Protein AF-A0AAV2HG35-F1 (afdb_monomer)

Nearest PDB structures (foldseek):
  7qpd-assembly1_T  TM=6.246E-01  e=2.007E-04  Homo sapiens
  3f8u-assembly3_B  TM=6.063E-01  e=9.357E-04  Homo sapiens
  3f8u-assembly3_D-2  TM=6.100E-01  e=1.041E-03  Homo sapiens
  7qng-assembly1_A  TM=6.235E-01  e=3.345E-03  Homo sapiens
  6eny-assembly1_C  TM=5.779E-01  e=2.565E-03  Homo sapiens

Sequence (152 aa):
MMGFCYFYLTAILGSLLLGNEGASVVFTAQPTFVMDGFNQPLSLRCSLDNNRKDKDREIQSIFITRGLTRALQNEAVAYIKPGENATAKADLGFINVTGLLNHKDTAGQGYLNVEWKEPSAKQAAVYECKLETALGTKNANLNIKHVVPDNK

Organism: Lymnaea stagnalis (NCBI:txid6523)

Solvent-accessible surface area (backbone atoms only — not comparable to full-atom values): 9149 Å² total; per-residue (Å²): 135,87,84,83,86,85,80,84,80,80,80,77,82,74,78,82,74,80,78,73,92,60,87,48,54,43,60,50,60,42,57,59,53,37,33,83,94,46,74,59,48,35,35,39,39,35,31,65,50,80,92,58,94,63,89,78,64,57,54,57,32,39,38,36,30,37,45,43,96,89,68,86,47,67,43,58,36,34,38,35,43,83,99,50,72,37,37,71,67,42,67,82,92,52,58,49,51,47,52,46,64,48,52,97,88,50,96,57,71,34,33,42,34,43,32,24,59,70,49,44,63,86,66,38,30,43,32,38,36,43,39,32,33,92,92,46,78,39,68,32,73,47,66,30,39,65,49,79,83,84,89,122

Mean predicted aligned error: 10.54 Å

Radius of gyration: 20.47 Å; Cα contacts (8 Å, |Δi|>4): 321; chains: 1; bounding box: 68×51×43 Å

pLDDT: mean 79.94, std 19.66, range [33.78, 98.19]

Foldseek 3Di:
DDDDDDDDDPPDPPDPPPDDPDWAKDWDWPPLADEPPDQAKIKIKIFIDPPDPDPQQFWQKKWKWFQDPPDRDTQTAWMDGVPDATDGDPPPPQKDKHWDGDDPPDPDTTMIMIIGRGDDPVPQTKMKMWIATPVGIHIDIGGYYYDYDDPD

Structure (mmCIF, N/CA/C/O backbone):
data_AF-A0AAV2HG35-F1
#
_entry.id   AF-A0AAV2HG35-F1
#
loop_
_atom_site.group_PDB
_atom_site.id
_atom_site.type_symbol
_atom_site.label_atom_id
_atom_site.label_alt_id
_atom_site.label_comp_id
_atom_site.label_asym_id
_atom_site.label_entity_id
_atom_site.label_seq_id
_atom_site.pdbx_PDB_ins_code
_atom_site.Cartn_x
_atom_site.Cartn_y
_atom_site.Cartn_z
_atom_site.occupancy
_atom_site.B_iso_or_equiv
_atom_site.auth_seq_id
_atom_site.auth_comp_id
_atom_site.auth_asym_id
_atom_site.auth_atom_id
_atom_site.pdbx_PDB_model_num
ATOM 1 N N . MET A 1 1 ? 53.029 41.214 12.346 1.00 41.44 1 MET A N 1
ATOM 2 C CA . MET A 1 1 ? 52.368 40.385 11.311 1.00 41.44 1 MET A CA 1
ATOM 3 C C . MET A 1 1 ? 51.375 39.485 12.038 1.00 41.44 1 MET A C 1
ATOM 5 O O . MET A 1 1 ? 51.781 38.488 12.607 1.00 41.44 1 MET A O 1
ATOM 9 N N . MET A 1 2 ? 50.227 40.028 12.450 1.00 38.78 2 MET A N 1
ATOM 10 C CA . MET A 1 2 ? 48.929 39.944 11.752 1.00 38.78 2 MET A CA 1
ATOM 11 C C . MET A 1 2 ? 48.551 38.506 11.379 1.00 38.78 2 MET A C 1
ATOM 13 O O . MET A 1 2 ? 48.968 37.989 10.349 1.00 38.78 2 MET A O 1
ATOM 17 N N . GLY A 1 3 ? 47.792 37.887 12.286 1.00 44.53 3 GLY A N 1
ATOM 18 C CA . GLY A 1 3 ? 47.159 36.588 12.118 1.00 44.53 3 GLY A CA 1
ATOM 19 C C . GLY A 1 3 ? 45.779 36.694 11.475 1.00 44.53 3 GLY A C 1
ATOM 20 O O . GLY A 1 3 ? 45.142 37.745 11.497 1.00 44.53 3 GLY A O 1
ATOM 21 N N . PHE A 1 4 ? 45.322 35.567 10.941 1.00 52.75 4 PHE A N 1
ATOM 22 C CA . PHE A 1 4 ? 43.968 35.370 10.442 1.00 52.75 4 PHE A CA 1
ATOM 23 C C . PHE A 1 4 ? 43.459 34.025 10.969 1.00 52.75 4 PHE A C 1
ATOM 25 O O . PHE A 1 4 ? 43.818 32.970 10.453 1.00 52.75 4 PHE A O 1
ATOM 32 N N . CYS A 1 5 ? 42.639 34.063 12.023 1.00 52.91 5 CYS A N 1
ATOM 33 C CA . CYS A 1 5 ? 41.802 32.933 12.421 1.00 52.91 5 CYS A CA 1
ATOM 34 C C . CYS A 1 5 ? 40.528 32.964 11.574 1.00 52.91 5 CYS A C 1
ATOM 36 O O . CYS A 1 5 ? 39.685 33.842 11.752 1.00 52.91 5 CYS A O 1
ATOM 38 N N . TYR A 1 6 ? 40.384 32.004 10.663 1.00 48.50 6 TYR A N 1
ATOM 39 C CA . TYR A 1 6 ? 39.123 31.740 9.977 1.00 48.50 6 TYR A CA 1
ATOM 40 C C . TYR A 1 6 ? 38.220 30.910 10.896 1.00 48.50 6 TYR A C 1
ATOM 42 O O . TYR A 1 6 ? 38.456 29.722 11.101 1.00 48.50 6 TYR A O 1
ATOM 50 N N . PHE A 1 7 ? 37.176 31.532 11.442 1.00 52.44 7 PHE A N 1
ATOM 51 C CA . PHE A 1 7 ? 36.064 30.815 12.059 1.00 52.44 7 PHE A CA 1
ATOM 52 C C . PHE A 1 7 ? 35.037 30.476 10.974 1.00 52.44 7 PHE A C 1
ATOM 54 O O . PHE A 1 7 ? 34.386 31.363 10.425 1.00 52.44 7 PHE A O 1
ATOM 61 N N . TYR A 1 8 ? 34.896 29.188 10.657 1.00 47.00 8 TYR A N 1
ATOM 62 C CA . TYR A 1 8 ? 33.786 28.685 9.850 1.00 47.00 8 TYR A CA 1
ATOM 63 C C . TYR A 1 8 ? 32.517 28.679 10.706 1.00 47.00 8 TYR A C 1
ATOM 65 O O . TYR A 1 8 ? 32.357 27.853 11.601 1.00 47.00 8 TYR A O 1
ATOM 73 N N . LEU A 1 9 ? 31.615 29.621 10.433 1.00 44.19 9 LEU A N 1
ATOM 74 C CA . LEU A 1 9 ? 30.278 29.659 11.011 1.00 44.19 9 LEU A CA 1
ATOM 75 C C . LEU A 1 9 ? 29.355 28.781 10.151 1.00 44.19 9 LEU A C 1
ATOM 77 O O . LEU A 1 9 ? 28.762 29.246 9.180 1.00 44.19 9 LEU A O 1
ATOM 81 N N . THR A 1 10 ? 29.253 27.488 10.459 1.00 52.03 10 THR A N 1
ATOM 82 C CA . THR A 1 10 ? 28.234 26.627 9.843 1.00 52.03 10 THR A CA 1
ATOM 83 C C . THR A 1 10 ? 26.884 26.927 10.487 1.00 52.03 10 THR A C 1
ATOM 85 O O . THR A 1 10 ? 26.632 26.537 11.627 1.00 52.03 10 THR A O 1
ATOM 88 N N . ALA A 1 11 ? 26.016 27.635 9.765 1.00 47.34 11 ALA A N 1
ATOM 89 C CA . ALA A 1 11 ? 24.619 27.801 10.139 1.00 47.34 11 ALA A CA 1
ATOM 90 C C . ALA A 1 11 ? 23.914 26.438 10.061 1.00 47.34 11 ALA A C 1
ATOM 92 O O . ALA A 1 11 ? 23.668 25.908 8.978 1.00 47.34 11 ALA A O 1
ATOM 93 N N . ILE A 1 12 ? 23.608 25.856 11.219 1.00 53.06 12 ILE A N 1
ATOM 94 C CA . ILE A 1 12 ? 22.733 24.691 11.314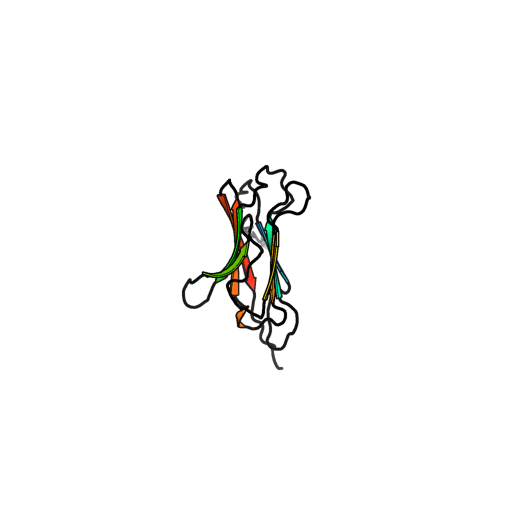 1.00 53.06 12 ILE A CA 1
ATOM 95 C C . ILE A 1 12 ? 21.315 25.212 11.065 1.00 53.06 12 ILE A C 1
ATOM 97 O O . ILE A 1 12 ? 20.715 25.835 11.940 1.00 53.06 12 ILE A O 1
ATOM 101 N N . LEU A 1 13 ? 20.787 24.992 9.857 1.00 45.66 13 LEU A N 1
ATOM 102 C CA . LEU A 1 13 ? 19.353 25.095 9.598 1.00 45.66 13 LEU A CA 1
ATOM 103 C C . LEU A 1 13 ? 18.658 24.004 10.419 1.00 45.66 13 LEU A C 1
ATOM 105 O O . LEU A 1 13 ? 18.522 22.860 9.994 1.00 45.66 13 LEU A O 1
ATOM 109 N N . GLY A 1 14 ? 18.273 24.364 11.642 1.00 36.44 14 GLY A N 1
ATOM 110 C CA . GLY A 1 14 ? 17.388 23.567 12.470 1.00 36.44 14 GLY A CA 1
ATOM 111 C C . GLY A 1 14 ? 16.005 23.560 11.837 1.00 36.44 14 GLY A C 1
ATOM 112 O O . GLY A 1 14 ? 15.260 24.532 11.949 1.00 36.44 14 GLY A O 1
ATOM 113 N N . SER A 1 15 ? 15.664 22.469 11.158 1.00 45.09 15 SER A N 1
ATOM 114 C CA . SER A 1 15 ? 14.287 22.179 10.777 1.00 45.09 15 SER A CA 1
ATOM 115 C C . SER A 1 15 ? 13.440 22.114 12.049 1.00 45.09 15 SER A C 1
ATOM 117 O O . SER A 1 15 ? 13.566 21.174 12.834 1.00 45.09 15 SER A O 1
ATOM 119 N N . LEU A 1 16 ? 12.587 23.121 12.267 1.00 35.28 16 LEU A N 1
ATOM 120 C CA . LEU A 1 16 ? 11.519 23.061 13.261 1.00 35.28 16 LEU A CA 1
ATOM 121 C C . LEU A 1 16 ? 10.563 21.930 12.868 1.00 35.28 16 LEU A C 1
ATOM 123 O O . LEU A 1 16 ? 9.672 22.104 12.038 1.00 35.28 16 LEU A O 1
ATOM 127 N N . LEU A 1 17 ? 10.746 20.761 13.474 1.00 38.38 17 LEU A N 1
ATOM 128 C CA . LEU A 1 17 ? 9.706 19.747 13.524 1.00 38.38 17 LEU A CA 1
ATOM 129 C C . LEU A 1 17 ? 8.668 20.231 14.538 1.00 38.38 17 LEU A C 1
ATOM 131 O O . LEU A 1 17 ? 8.829 20.054 15.744 1.00 38.38 17 LEU A O 1
ATOM 135 N N . LEU A 1 18 ? 7.609 20.874 14.045 1.00 42.31 18 LEU A N 1
ATOM 136 C CA . LEU A 1 18 ? 6.362 21.001 14.792 1.00 42.31 18 LEU A CA 1
ATOM 137 C C . LEU A 1 18 ? 5.854 19.579 15.050 1.00 42.31 18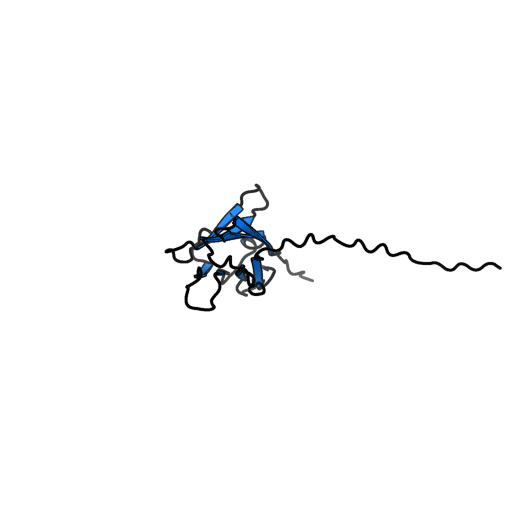 LEU A C 1
ATOM 139 O O . LEU A 1 18 ? 5.296 18.926 14.167 1.00 42.31 18 LEU A O 1
ATOM 143 N N . GLY A 1 19 ? 6.137 19.071 16.248 1.00 33.78 19 GLY A N 1
ATOM 144 C CA . GLY A 1 19 ? 5.673 17.776 16.711 1.00 33.78 19 GLY A CA 1
ATOM 145 C C . GLY A 1 19 ? 4.157 17.794 16.830 1.00 33.78 19 GLY A C 1
ATOM 146 O O . GLY A 1 19 ? 3.615 18.264 17.823 1.00 33.78 19 GLY A O 1
ATOM 147 N N . ASN A 1 20 ? 3.470 17.274 15.816 1.00 43.06 20 ASN A N 1
ATOM 148 C CA . ASN A 1 20 ? 2.066 16.916 15.945 1.00 43.06 20 ASN A CA 1
ATOM 149 C C . ASN A 1 20 ? 1.983 15.692 16.874 1.00 43.06 20 ASN A C 1
ATOM 151 O O . ASN A 1 20 ? 2.357 14.568 16.515 1.00 43.06 20 ASN A O 1
ATOM 155 N N . GLU A 1 21 ? 1.530 15.915 18.103 1.00 45.94 21 GLU A N 1
ATOM 156 C CA . GLU A 1 21 ? 1.143 14.858 19.034 1.00 45.94 21 GLU A CA 1
ATOM 157 C C . GLU A 1 21 ? -0.183 14.235 18.569 1.00 45.94 21 GLU A C 1
ATOM 159 O O . GLU A 1 21 ? -1.270 14.647 18.949 1.00 45.94 21 GLU A O 1
ATOM 164 N N . GLY A 1 22 ? -0.095 13.272 17.656 1.00 51.09 22 GLY A N 1
ATOM 165 C CA . GLY A 1 22 ? -1.172 12.356 17.294 1.00 51.09 22 GLY A CA 1
ATOM 166 C C . GLY A 1 22 ? -0.599 11.109 16.628 1.00 51.09 22 GLY A C 1
ATOM 167 O O . GLY A 1 22 ? 0.567 11.114 16.224 1.00 51.09 22 GLY A O 1
ATOM 168 N N . ALA A 1 23 ? -1.386 10.042 16.525 1.00 58.16 23 ALA A N 1
ATOM 169 C CA . ALA A 1 23 ? -0.951 8.780 15.934 1.00 58.16 23 ALA A CA 1
ATOM 170 C C . ALA A 1 23 ? -0.201 8.987 14.596 1.00 58.16 23 ALA A C 1
ATOM 172 O O . ALA A 1 23 ? -0.672 9.717 13.716 1.00 58.16 23 ALA A O 1
ATOM 173 N N . SER A 1 24 ? 0.990 8.392 14.475 1.00 77.69 24 SER A N 1
ATOM 174 C CA . SER A 1 24 ? 1.847 8.498 13.286 1.00 77.69 24 SER A CA 1
ATOM 175 C C . SER A 1 24 ? 1.587 7.319 12.351 1.00 77.69 24 SER A C 1
ATOM 177 O O . SER A 1 24 ? 1.315 6.215 12.814 1.00 77.69 24 SER A O 1
ATOM 179 N N . VAL A 1 25 ? 1.649 7.537 11.039 1.00 87.56 25 VAL A N 1
ATOM 180 C CA . VAL A 1 25 ? 1.565 6.461 10.041 1.00 87.56 25 VAL A CA 1
ATOM 181 C C . VAL A 1 25 ? 2.977 6.039 9.675 1.00 87.56 25 VAL A C 1
ATOM 183 O O . VAL A 1 25 ? 3.816 6.872 9.339 1.00 87.56 25 VAL A O 1
ATOM 186 N N . VAL A 1 26 ? 3.229 4.737 9.715 1.00 91.31 26 VAL A N 1
ATOM 187 C CA . VAL A 1 26 ? 4.465 4.121 9.241 1.00 91.31 26 VAL A CA 1
ATOM 188 C C . VAL A 1 26 ? 4.199 3.557 7.856 1.00 91.31 26 VAL A C 1
ATOM 190 O O . VAL A 1 26 ? 3.336 2.696 7.690 1.00 91.31 26 VAL A O 1
ATOM 193 N N . PHE A 1 27 ? 4.946 4.034 6.862 1.00 94.75 27 PHE A N 1
ATOM 194 C CA . PHE A 1 27 ? 4.859 3.534 5.496 1.00 94.75 27 PHE A CA 1
ATOM 195 C C . PHE A 1 27 ? 6.246 3.146 4.995 1.00 94.75 27 PHE A C 1
ATOM 197 O O . PHE A 1 27 ? 7.131 3.992 4.868 1.00 94.75 27 PHE A O 1
ATOM 204 N N . THR A 1 28 ? 6.451 1.851 4.768 1.00 96.44 28 THR A N 1
ATOM 205 C CA . THR A 1 28 ? 7.749 1.275 4.405 1.00 96.44 28 THR A CA 1
ATOM 206 C C . THR A 1 28 ? 7.680 0.532 3.080 1.00 96.44 28 THR A C 1
ATOM 208 O O . THR A 1 28 ? 6.616 0.091 2.645 1.00 96.44 28 THR A O 1
ATOM 211 N N . ALA A 1 29 ? 8.842 0.397 2.444 1.00 97.06 29 ALA A N 1
ATOM 212 C CA . ALA A 1 29 ? 9.028 -0.344 1.207 1.00 97.06 29 ALA A CA 1
ATOM 213 C C . ALA A 1 29 ? 10.266 -1.233 1.295 1.00 97.06 29 ALA A C 1
ATOM 215 O O . ALA A 1 29 ? 11.292 -0.810 1.836 1.00 97.06 29 ALA A O 1
ATOM 216 N N . GLN A 1 30 ? 10.189 -2.426 0.712 1.00 96.50 30 GLN A N 1
ATOM 217 C CA . GLN A 1 30 ? 11.342 -3.290 0.511 1.00 96.50 30 GLN A CA 1
ATOM 218 C C . GLN A 1 30 ? 11.214 -4.086 -0.799 1.00 96.50 30 GLN A C 1
ATOM 220 O O . GLN A 1 30 ? 10.254 -4.841 -0.936 1.00 96.50 30 GLN A O 1
ATOM 225 N N . PRO A 1 31 ? 12.174 -3.954 -1.737 1.00 95.44 31 PRO A N 1
ATOM 226 C CA . PRO A 1 31 ? 13.225 -2.928 -1.788 1.00 95.44 31 PRO A CA 1
ATOM 227 C C . PRO A 1 31 ? 12.664 -1.501 -1.963 1.00 95.44 31 PRO A C 1
ATOM 229 O O . PRO A 1 31 ? 11.480 -1.296 -2.208 1.00 95.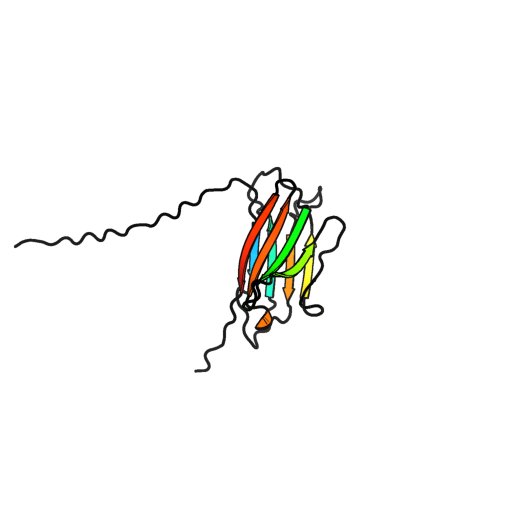44 31 PRO A O 1
ATOM 232 N N . THR A 1 32 ? 13.526 -0.487 -1.839 1.00 92.62 32 THR A N 1
ATOM 233 C CA . THR A 1 32 ? 13.177 0.934 -2.071 1.00 92.62 32 THR A CA 1
ATOM 234 C C . THR A 1 32 ? 13.348 1.371 -3.533 1.00 92.62 32 THR A C 1
ATOM 236 O O . THR A 1 32 ? 13.214 2.550 -3.868 1.00 92.62 32 THR A O 1
ATOM 239 N N . PHE A 1 33 ? 13.659 0.426 -4.419 1.00 93.31 33 PHE A N 1
ATOM 240 C CA . PHE A 1 33 ? 13.836 0.640 -5.848 1.00 93.31 33 PHE A CA 1
ATOM 241 C C . PHE A 1 33 ? 13.414 -0.601 -6.635 1.00 93.31 33 PHE A C 1
ATOM 243 O O . PHE A 1 33 ? 13.381 -1.704 -6.098 1.00 93.31 33 PHE A O 1
ATOM 250 N N . VAL A 1 34 ? 13.132 -0.408 -7.916 1.00 93.31 34 VAL A N 1
ATOM 251 C CA . VAL A 1 34 ? 12.911 -1.466 -8.905 1.00 93.31 34 VAL A CA 1
ATOM 252 C C . VAL A 1 34 ? 13.944 -1.324 -10.016 1.00 93.31 34 VAL A C 1
ATOM 254 O O . VAL A 1 34 ? 14.434 -0.224 -10.283 1.00 93.31 34 VAL A O 1
ATOM 257 N N . MET A 1 35 ? 14.292 -2.434 -10.648 1.00 91.62 35 MET A N 1
ATOM 258 C CA . MET A 1 35 ? 15.292 -2.495 -11.709 1.00 91.62 35 MET A CA 1
ATOM 259 C C . MET A 1 35 ? 14.865 -3.560 -12.710 1.00 91.62 35 MET A C 1
ATOM 261 O O . MET A 1 35 ? 14.451 -4.649 -12.309 1.00 91.62 35 MET A O 1
ATOM 265 N N . ASP A 1 36 ? 14.960 -3.256 -14.001 1.00 85.62 36 ASP A N 1
ATOM 266 C CA . ASP A 1 36 ? 14.625 -4.224 -15.043 1.00 85.62 36 ASP A CA 1
ATOM 267 C C . ASP A 1 36 ? 15.523 -5.471 -14.931 1.00 85.62 36 ASP A C 1
ATOM 269 O O . ASP A 1 36 ? 16.740 -5.376 -14.763 1.00 85.62 36 ASP A O 1
ATOM 273 N N . GLY A 1 37 ? 14.910 -6.657 -14.985 1.00 82.00 37 GLY A N 1
ATOM 274 C CA . GLY A 1 37 ? 15.603 -7.940 -14.812 1.00 82.00 37 GLY A CA 1
ATOM 275 C C . GLY A 1 37 ? 15.916 -8.325 -13.358 1.00 82.00 37 GLY A C 1
ATOM 276 O O . GLY A 1 37 ? 16.542 -9.360 -13.128 1.00 82.00 37 GLY A O 1
ATOM 277 N N . PHE A 1 38 ? 15.486 -7.533 -12.370 1.00 80.12 38 PHE A N 1
ATOM 278 C CA . PHE A 1 38 ? 15.642 -7.852 -10.952 1.00 80.12 38 PHE A CA 1
ATOM 279 C C . PHE A 1 38 ? 14.372 -8.486 -10.371 1.00 80.12 38 PHE A C 1
ATOM 281 O O . PHE A 1 38 ? 13.374 -7.812 -10.141 1.00 80.12 38 PHE A O 1
ATOM 288 N N . ASN A 1 39 ? 14.431 -9.786 -10.073 1.00 84.06 39 ASN A N 1
ATOM 289 C CA . ASN A 1 39 ? 13.265 -10.583 -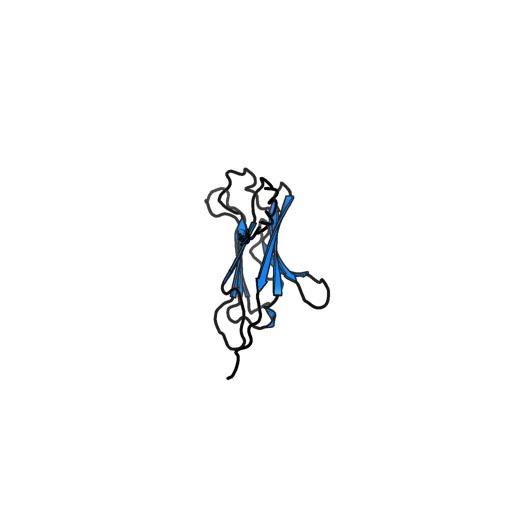9.662 1.00 84.06 39 ASN A CA 1
ATOM 290 C C . ASN A 1 39 ? 12.999 -10.572 -8.144 1.00 84.06 39 ASN A C 1
ATOM 292 O O . ASN A 1 39 ? 12.498 -11.556 -7.600 1.00 84.06 39 ASN A O 1
ATOM 296 N N . GLN A 1 40 ? 13.383 -9.513 -7.424 1.00 91.69 40 GLN A N 1
ATOM 297 C CA . GLN A 1 40 ? 13.014 -9.416 -6.009 1.00 91.69 40 GLN A CA 1
ATOM 298 C C . GLN A 1 40 ? 11.588 -8.884 -5.871 1.00 91.69 40 GLN A C 1
ATOM 300 O O . GLN A 1 40 ? 11.271 -7.869 -6.496 1.00 91.69 40 GLN A O 1
ATOM 305 N N . PRO A 1 41 ? 10.748 -9.505 -5.024 1.00 95.44 41 PRO A N 1
ATOM 306 C CA . PRO A 1 41 ? 9.430 -8.970 -4.734 1.00 95.44 41 PRO A CA 1
ATOM 307 C C . PRO A 1 41 ? 9.517 -7.548 -4.176 1.00 95.44 41 PRO A C 1
ATOM 309 O O . PRO A 1 41 ? 10.354 -7.266 -3.317 1.00 95.44 41 PRO A O 1
ATOM 312 N N . LEU A 1 42 ? 8.629 -6.669 -4.636 1.00 96.62 42 LEU A N 1
ATOM 313 C CA . LEU A 1 42 ? 8.421 -5.344 -4.057 1.00 96.62 42 LEU A CA 1
ATOM 314 C C . LEU A 1 42 ? 7.277 -5.421 -3.062 1.00 96.62 42 LEU A C 1
ATOM 316 O O . LEU A 1 42 ? 6.145 -5.677 -3.456 1.00 96.62 42 LEU A O 1
ATOM 320 N N . SER A 1 43 ? 7.559 -5.150 -1.794 1.00 97.81 43 SER A N 1
ATOM 321 C CA . SER A 1 43 ? 6.558 -5.084 -0.735 1.00 97.81 43 SER A CA 1
ATOM 322 C C . SER A 1 43 ? 6.447 -3.666 -0.189 1.00 97.81 43 SER A C 1
ATOM 324 O O . SER A 1 43 ? 7.453 -3.046 0.158 1.00 97.81 43 SER A O 1
ATOM 326 N N . LEU A 1 44 ? 5.222 -3.155 -0.105 1.00 97.94 44 LEU A N 1
ATOM 327 C CA . LEU A 1 44 ? 4.872 -1.903 0.553 1.00 97.94 44 LEU A CA 1
ATOM 328 C C . LEU A 1 44 ? 3.997 -2.219 1.759 1.00 97.94 44 LEU A C 1
ATOM 330 O O . LEU A 1 44 ? 2.987 -2.911 1.624 1.00 97.94 44 LEU A O 1
ATOM 334 N N . ARG A 1 45 ? 4.332 -1.669 2.924 1.00 96.56 45 ARG A N 1
ATOM 335 C CA . ARG A 1 45 ? 3.561 -1.874 4.150 1.00 96.56 45 ARG A CA 1
ATOM 336 C C . ARG A 1 45 ? 3.188 -0.546 4.769 1.00 96.56 45 ARG A C 1
ATOM 338 O O . ARG A 1 45 ? 4.062 0.223 5.157 1.00 96.56 45 ARG A O 1
ATOM 345 N N . CYS A 1 46 ? 1.890 -0.319 4.914 1.00 94.81 46 CYS A N 1
ATOM 346 C CA . CYS A 1 46 ? 1.361 0.790 5.683 1.00 94.81 46 CYS A CA 1
ATOM 347 C C . CYS A 1 46 ? 0.726 0.311 6.985 1.00 94.81 46 CYS A C 1
ATOM 349 O O . CYS A 1 46 ? -0.081 -0.619 6.980 1.00 94.81 46 CYS A O 1
ATOM 351 N N . SER A 1 47 ? 1.068 0.952 8.097 1.00 90.94 47 SER A N 1
ATOM 352 C CA . SER A 1 47 ? 0.504 0.663 9.412 1.00 90.94 47 SER A CA 1
ATOM 353 C C . SER A 1 47 ? 0.483 1.901 10.302 1.00 90.94 47 SER A C 1
ATOM 355 O O . SER A 1 47 ? 1.133 2.906 10.025 1.00 90.94 47 SER A O 1
ATOM 357 N N . LEU A 1 48 ? -0.239 1.812 11.413 1.00 85.94 48 LEU A N 1
ATOM 358 C CA . LEU A 1 48 ? -0.125 2.779 12.501 1.00 85.94 48 LEU A CA 1
ATOM 359 C C . LEU A 1 48 ? 1.208 2.586 13.254 1.00 85.94 48 LEU A C 1
ATOM 361 O O . LEU A 1 48 ? 1.720 1.468 13.343 1.00 85.94 48 LEU A O 1
ATOM 365 N N . ASP A 1 49 ? 1.788 3.666 13.776 1.00 80.12 49 ASP A N 1
ATOM 366 C CA . ASP A 1 49 ? 2.933 3.613 14.686 1.00 80.12 49 ASP A CA 1
ATOM 367 C C . ASP A 1 49 ? 2.486 3.130 16.074 1.00 80.12 49 ASP A C 1
ATOM 369 O O . ASP A 1 49 ? 1.557 3.661 16.688 1.00 80.12 49 ASP A O 1
ATOM 373 N N . ASN A 1 50 ? 3.190 2.119 16.578 1.00 68.00 50 ASN A N 1
ATOM 374 C CA . ASN A 1 50 ? 2.924 1.466 17.852 1.00 68.00 50 ASN A CA 1
ATOM 375 C C . ASN A 1 50 ? 3.418 2.258 19.066 1.00 68.00 50 ASN A C 1
ATOM 377 O O . ASN A 1 50 ? 3.027 1.946 20.191 1.00 68.00 50 ASN A O 1
ATOM 381 N N . ASN A 1 51 ? 4.281 3.257 18.876 1.00 63.03 51 ASN A N 1
ATOM 382 C CA . ASN A 1 51 ? 4.987 3.886 19.992 1.00 63.03 51 ASN A CA 1
ATOM 383 C C . ASN A 1 51 ? 4.148 4.860 20.833 1.00 63.03 51 ASN A C 1
ATOM 385 O O . ASN A 1 51 ? 4.667 5.429 21.796 1.00 63.03 51 ASN A O 1
ATOM 389 N N . ARG A 1 52 ? 2.858 5.055 20.531 1.00 56.78 52 ARG A N 1
ATOM 390 C CA . ARG A 1 52 ? 1.994 5.964 21.298 1.00 56.78 52 ARG A CA 1
ATOM 391 C C . ARG A 1 52 ? 0.870 5.232 22.028 1.00 56.78 52 ARG A C 1
ATOM 393 O O . ARG A 1 52 ? 0.183 4.377 21.478 1.00 56.78 52 ARG A O 1
ATOM 400 N N . LYS A 1 53 ? 0.642 5.629 23.288 1.00 54.56 53 LYS A N 1
ATOM 401 C CA . LYS A 1 53 ? -0.501 5.225 24.137 1.00 54.56 53 LYS A CA 1
ATOM 402 C C . LYS A 1 53 ? -1.826 5.853 23.670 1.00 54.56 53 LYS A C 1
ATOM 404 O O . LYS A 1 53 ? -2.740 6.028 24.477 1.00 54.56 53 LYS A O 1
ATOM 409 N N . ASP A 1 54 ? -1.926 6.211 22.397 1.00 54.53 54 ASP A N 1
ATOM 410 C CA . ASP A 1 54 ? -3.057 6.961 21.881 1.00 54.53 54 ASP A CA 1
ATOM 411 C C . ASP A 1 54 ? -4.298 6.067 21.861 1.00 54.53 54 ASP A C 1
ATOM 413 O O . ASP A 1 54 ? -4.270 4.890 21.481 1.00 54.53 54 ASP A O 1
ATOM 417 N N . LYS A 1 55 ? -5.408 6.647 22.322 1.00 54.56 55 LYS A N 1
ATOM 418 C CA . LYS A 1 55 ? -6.744 6.039 22.328 1.00 54.56 55 LYS A CA 1
ATOM 419 C C . LYS A 1 55 ? -7.337 5.936 20.913 1.00 54.56 55 LYS A C 1
ATOM 421 O O . LYS A 1 55 ? -8.434 5.412 20.751 1.00 54.56 55 LYS A O 1
ATOM 426 N N . ASP A 1 56 ? -6.577 6.337 19.897 1.00 57.16 56 ASP A N 1
ATOM 427 C CA . ASP A 1 56 ? -6.954 6.424 18.481 1.00 57.16 56 ASP A CA 1
ATOM 428 C C . ASP A 1 56 ? -6.818 5.081 17.761 1.00 57.16 56 ASP A C 1
ATOM 430 O O . ASP A 1 56 ? -6.321 4.985 16.639 1.00 57.16 56 ASP A O 1
ATOM 434 N N . ARG A 1 57 ? -7.222 4.004 18.435 1.00 64.69 57 ARG A N 1
ATOM 435 C CA . ARG A 1 57 ? -7.000 2.642 17.948 1.00 64.69 57 ARG A CA 1
ATOM 436 C C . ARG A 1 57 ? -8.035 2.186 16.937 1.00 64.69 57 ARG A C 1
ATOM 438 O O . ARG A 1 57 ? -7.868 1.105 16.400 1.00 64.69 57 ARG A O 1
ATOM 445 N N . GLU A 1 58 ? -9.107 2.917 16.664 1.00 81.38 58 GLU A N 1
ATOM 446 C CA . GLU A 1 58 ? -10.056 2.453 15.650 1.00 81.38 58 GLU A CA 1
ATOM 447 C C . GLU A 1 58 ? -9.664 2.981 14.270 1.00 81.38 58 GLU A C 1
ATOM 449 O O . GLU A 1 58 ? -9.913 4.137 13.924 1.00 81.38 58 GLU A O 1
ATOM 454 N N . ILE A 1 59 ? -9.008 2.114 13.496 1.00 86.75 59 ILE A N 1
ATOM 455 C CA . ILE A 1 59 ? -8.685 2.377 12.097 1.00 86.75 59 ILE A CA 1
ATOM 456 C C . ILE A 1 59 ? -9.936 2.071 11.278 1.00 86.75 59 ILE A C 1
ATOM 458 O O . ILE A 1 59 ? -10.391 0.928 11.228 1.00 86.75 59 ILE A O 1
ATOM 462 N N . GLN A 1 60 ? -10.477 3.103 10.641 1.00 90.75 60 GLN A N 1
ATOM 463 C CA . GLN A 1 60 ? -11.659 3.028 9.788 1.00 90.75 60 GLN A CA 1
ATOM 464 C C . GLN A 1 60 ? -11.318 2.625 8.360 1.00 90.75 60 GLN A C 1
ATOM 466 O O . GLN A 1 60 ? -12.178 2.114 7.655 1.00 90.75 60 GLN A O 1
ATOM 471 N N . SER A 1 61 ? -10.095 2.873 7.901 1.00 93.94 61 SER A N 1
ATOM 472 C CA . SER A 1 61 ? -9.642 2.434 6.585 1.00 93.94 61 SER A CA 1
ATOM 473 C C . SER A 1 61 ? -8.134 2.621 6.436 1.00 93.94 61 SER A C 1
ATOM 475 O O . SER A 1 61 ? -7.514 3.441 7.122 1.00 93.94 61 SER A O 1
ATOM 477 N N . ILE A 1 62 ? -7.544 1.864 5.512 1.00 95.31 62 ILE A N 1
ATOM 478 C CA . ILE A 1 62 ? -6.192 2.115 5.004 1.00 95.31 62 ILE A CA 1
ATOM 479 C C . ILE A 1 62 ? -6.256 2.059 3.481 1.00 95.31 62 ILE A C 1
ATOM 481 O O . ILE A 1 62 ? -6.832 1.127 2.917 1.00 95.31 62 ILE A O 1
ATOM 485 N N . PHE A 1 63 ? -5.647 3.039 2.824 1.00 96.94 63 PHE A N 1
ATOM 486 C CA . PHE A 1 63 ? -5.516 3.129 1.376 1.00 96.94 63 PHE A CA 1
ATOM 487 C C . PHE A 1 63 ? -4.051 3.314 1.001 1.00 96.94 63 PHE A C 1
ATOM 489 O O . PHE A 1 63 ? -3.344 4.098 1.631 1.00 96.94 63 PHE A O 1
ATOM 496 N N . ILE A 1 64 ? -3.617 2.636 -0.058 1.00 97.31 64 ILE A N 1
ATOM 497 C CA . ILE A 1 64 ? -2.353 2.923 -0.735 1.00 97.31 64 ILE A CA 1
ATOM 498 C C . ILE A 1 64 ? -2.685 3.420 -2.137 1.00 97.31 64 ILE A C 1
ATOM 500 O O . ILE A 1 64 ? -3.385 2.744 -2.899 1.00 97.31 64 ILE A O 1
ATOM 504 N N . THR A 1 65 ? -2.185 4.601 -2.472 1.00 96.56 65 THR A N 1
ATOM 505 C CA . THR A 1 65 ? -2.305 5.208 -3.797 1.00 96.56 65 THR A CA 1
ATOM 506 C C . THR A 1 65 ? -0.929 5.355 -4.440 1.00 96.56 65 THR A C 1
ATOM 508 O O . THR A 1 65 ? 0.096 5.434 -3.762 1.00 96.56 65 THR A O 1
ATOM 511 N N . ARG A 1 66 ? -0.907 5.358 -5.773 1.00 94.94 66 ARG A N 1
ATOM 512 C CA . ARG A 1 66 ? 0.278 5.541 -6.612 1.00 94.94 66 ARG A CA 1
ATOM 513 C C . ARG A 1 66 ? 0.119 6.828 -7.415 1.00 94.94 66 ARG A C 1
ATOM 515 O O . ARG A 1 66 ? -0.835 6.970 -8.176 1.00 94.94 66 ARG A O 1
ATOM 522 N N . GLY A 1 67 ? 1.054 7.757 -7.255 1.00 90.19 67 GLY A N 1
ATOM 523 C CA . GLY A 1 67 ? 1.124 8.991 -8.027 1.00 90.19 67 GLY A CA 1
ATOM 524 C C . GLY A 1 67 ? 1.712 8.738 -9.412 1.00 90.19 67 GLY A C 1
ATOM 525 O O . GLY A 1 67 ? 2.845 8.269 -9.539 1.00 90.19 67 GLY A O 1
ATOM 526 N N . LEU A 1 68 ? 0.958 9.069 -10.459 1.00 73.38 68 LEU A N 1
ATOM 527 C CA . LEU A 1 68 ? 1.404 8.928 -11.845 1.00 73.38 68 LEU A CA 1
ATOM 528 C C . LEU A 1 68 ? 1.992 10.252 -12.362 1.00 73.38 68 LEU A C 1
ATOM 530 O O . LEU A 1 68 ? 1.346 11.301 -12.333 1.00 73.38 68 LEU A O 1
ATOM 534 N N . THR A 1 69 ? 3.223 10.194 -12.883 1.00 60.16 69 THR A N 1
ATOM 535 C CA . THR A 1 69 ? 4.065 11.347 -13.278 1.00 60.16 69 THR A CA 1
ATOM 536 C C . THR A 1 69 ? 3.477 12.261 -14.351 1.00 60.16 69 THR A C 1
ATOM 538 O O . THR A 1 69 ? 4.001 13.352 -14.559 1.00 60.16 69 THR A O 1
ATOM 541 N N . ARG A 1 70 ? 2.410 11.857 -15.048 1.00 53.97 70 ARG A N 1
ATOM 542 C CA . ARG A 1 70 ? 1.891 12.611 -16.198 1.00 53.97 70 ARG A CA 1
ATOM 543 C C . ARG A 1 70 ? 0.631 13.438 -15.933 1.00 53.97 70 ARG A C 1
ATOM 545 O O . ARG A 1 70 ? 0.300 14.231 -16.806 1.00 53.97 70 ARG A O 1
ATOM 552 N N . ALA A 1 71 ? -0.064 13.307 -14.793 1.00 48.59 71 ALA A N 1
ATOM 553 C CA . ALA A 1 71 ? -1.371 13.978 -14.665 1.00 48.59 71 ALA A CA 1
ATOM 554 C C . ALA A 1 71 ? -1.931 14.248 -13.251 1.00 48.59 71 ALA A C 1
ATOM 556 O O . ALA A 1 71 ? -3.144 14.398 -13.143 1.00 48.59 71 ALA A O 1
ATOM 557 N N . LEU A 1 72 ? -1.140 14.291 -12.165 1.00 53.66 72 LEU A N 1
ATOM 558 C CA . LEU A 1 72 ? -1.682 14.457 -10.789 1.00 53.66 72 LEU A CA 1
ATOM 559 C C . LEU A 1 72 ? -2.776 13.423 -10.422 1.00 53.66 72 LEU A C 1
ATOM 561 O O . LEU A 1 72 ? -3.533 13.609 -9.471 1.00 53.66 72 LEU A O 1
ATOM 565 N N . GLN A 1 73 ? -2.883 12.333 -11.187 1.00 67.81 73 GLN A N 1
ATOM 566 C CA . GLN A 1 73 ? -3.851 11.278 -10.947 1.00 67.81 73 GLN A CA 1
ATOM 567 C C . GLN A 1 73 ? -3.231 10.302 -9.956 1.00 67.81 73 GLN A C 1
ATOM 569 O O . GLN A 1 73 ? -2.244 9.626 -10.259 1.00 67.81 73 GLN A O 1
ATOM 574 N N . ASN A 1 74 ? -3.816 10.270 -8.763 1.00 85.06 74 ASN A N 1
ATOM 575 C CA . ASN A 1 74 ? -3.545 9.249 -7.769 1.00 85.06 74 ASN A CA 1
ATOM 576 C C . ASN A 1 74 ? -4.367 8.015 -8.136 1.00 85.06 74 ASN A C 1
ATOM 578 O O . ASN A 1 74 ? -5.595 8.017 -8.049 1.00 85.06 74 ASN A O 1
ATOM 582 N N . GLU A 1 75 ? -3.687 6.963 -8.568 1.00 93.38 75 GLU A N 1
ATOM 583 C CA 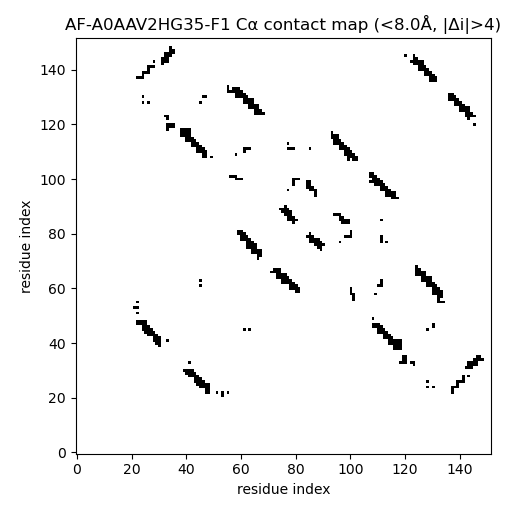. GLU A 1 75 ? -4.300 5.667 -8.811 1.00 93.38 75 GLU A CA 1
ATOM 584 C C . GLU A 1 75 ? -4.456 4.930 -7.479 1.00 93.38 75 GLU A C 1
ATOM 586 O O . GLU A 1 75 ? -3.499 4.806 -6.714 1.00 93.38 75 GLU A O 1
ATOM 591 N N . ALA A 1 76 ? -5.652 4.424 -7.181 1.00 95.12 76 ALA A N 1
ATOM 592 C CA . ALA A 1 76 ? -5.843 3.557 -6.025 1.00 95.12 76 ALA A CA 1
ATOM 593 C C . ALA A 1 76 ? -5.199 2.191 -6.297 1.00 95.12 76 ALA A C 1
ATOM 595 O O . ALA A 1 76 ? -5.599 1.498 -7.229 1.00 95.12 76 ALA A O 1
ATOM 596 N N . VAL A 1 77 ? -4.231 1.788 -5.473 1.00 96.94 77 VAL A N 1
ATOM 597 C CA . VAL A 1 77 ? -3.518 0.511 -5.630 1.00 96.94 77 VAL A CA 1
ATOM 598 C C . VAL A 1 77 ? -4.180 -0.580 -4.810 1.00 96.94 77 VAL A C 1
ATOM 600 O O . VAL A 1 77 ? -4.474 -1.657 -5.324 1.00 96.94 77 VAL A O 1
ATOM 603 N N . ALA A 1 78 ? -4.423 -0.300 -3.534 1.00 98.12 78 ALA A N 1
ATOM 604 C CA . ALA A 1 78 ? -5.014 -1.244 -2.604 1.00 98.12 78 ALA A CA 1
ATOM 605 C C . ALA A 1 78 ? -5.746 -0.512 -1.484 1.00 98.12 78 ALA A C 1
ATOM 607 O O . ALA A 1 78 ? -5.448 0.645 -1.177 1.00 98.12 78 ALA A O 1
ATOM 608 N N . TYR A 1 79 ? -6.691 -1.203 -0.858 1.00 97.62 79 TYR A N 1
ATOM 609 C CA . TYR A 1 79 ? -7.393 -0.681 0.303 1.00 97.62 79 TYR A CA 1
ATOM 610 C C . TYR A 1 79 ? -7.896 -1.794 1.221 1.00 97.62 79 TYR A C 1
ATOM 612 O O . TYR A 1 79 ? -7.990 -2.957 0.824 1.00 97.62 79 TYR A O 1
ATOM 620 N N . ILE A 1 80 ? -8.261 -1.414 2.439 1.00 96.50 80 ILE A N 1
ATOM 621 C CA . ILE A 1 80 ? -9.007 -2.248 3.382 1.00 96.50 80 ILE A CA 1
ATOM 622 C C . ILE A 1 80 ? -9.979 -1.372 4.184 1.00 96.50 80 ILE A C 1
ATOM 624 O O . ILE A 1 80 ? -9.650 -0.237 4.543 1.00 96.50 80 ILE A O 1
ATOM 628 N N . LYS A 1 81 ? -11.184 -1.897 4.442 1.00 95.00 81 LYS A N 1
ATOM 629 C CA . LYS A 1 81 ? -12.271 -1.260 5.206 1.00 95.00 81 LYS A CA 1
ATOM 630 C C . LYS A 1 81 ? -12.893 -2.245 6.209 1.00 95.00 81 LYS A C 1
ATOM 632 O O . LYS A 1 81 ? -12.724 -3.452 6.045 1.00 95.00 81 LYS A O 1
ATOM 637 N N . PRO A 1 82 ? -13.599 -1.766 7.250 1.00 91.00 82 PRO A N 1
ATOM 638 C CA . PRO A 1 82 ? -14.270 -2.610 8.225 1.00 91.00 82 PRO A CA 1
ATOM 639 C C . PRO A 1 82 ? -15.248 -3.565 7.546 1.00 91.00 82 PRO A C 1
ATOM 641 O O . PRO A 1 82 ? -16.076 -3.143 6.745 1.00 91.00 82 PRO A O 1
ATOM 644 N N . GLY A 1 83 ? -15.142 -4.854 7.870 1.00 89.25 83 GLY A N 1
ATOM 645 C CA . GLY A 1 83 ? -15.977 -5.900 7.273 1.00 89.25 83 GLY A CA 1
ATOM 646 C C . GLY A 1 83 ? -15.584 -6.311 5.849 1.00 89.25 83 GLY A C 1
ATOM 647 O O . GLY A 1 83 ? -16.232 -7.189 5.288 1.00 89.25 83 GLY A O 1
ATOM 648 N N . GLU A 1 84 ? -14.526 -5.732 5.274 1.00 93.88 84 GLU A N 1
ATOM 649 C CA . GLU A 1 84 ? -14.005 -6.093 3.954 1.00 93.88 84 GLU A CA 1
ATOM 650 C C . GLU A 1 84 ? -12.615 -6.735 4.061 1.00 93.88 84 GLU A C 1
ATOM 652 O O . GLU A 1 84 ? -11.803 -6.393 4.923 1.00 93.88 84 GLU A O 1
ATOM 657 N N . ASN A 1 85 ? -12.313 -7.643 3.131 1.00 94.56 85 ASN A N 1
ATOM 658 C CA . ASN A 1 85 ? -10.954 -8.143 2.954 1.00 94.56 85 ASN A CA 1
ATOM 659 C C . ASN A 1 85 ? -10.076 -7.078 2.286 1.00 94.56 85 ASN A C 1
ATOM 661 O O . ASN A 1 85 ? -10.549 -6.260 1.489 1.00 94.56 85 ASN A O 1
ATOM 665 N N . ALA A 1 86 ? -8.774 -7.124 2.566 1.00 96.56 86 ALA A N 1
ATOM 666 C CA . ALA A 1 86 ? -7.804 -6.298 1.862 1.00 96.56 86 ALA A CA 1
ATOM 667 C C . ALA A 1 86 ? -7.877 -6.576 0.351 1.00 96.56 86 ALA A C 1
ATOM 669 O O . ALA A 1 86 ? -7.857 -7.729 -0.076 1.00 96.56 86 ALA A O 1
ATOM 670 N N . THR A 1 87 ? -8.013 -5.522 -0.451 1.00 97.81 87 THR A N 1
ATOM 671 C CA . THR A 1 87 ? -8.408 -5.642 -1.857 1.00 97.81 87 THR A CA 1
ATOM 672 C C . THR A 1 87 ? -7.503 -4.815 -2.763 1.00 97.81 87 THR A C 1
ATOM 674 O O . THR A 1 87 ? -7.256 -3.632 -2.517 1.00 97.81 87 THR A O 1
ATOM 677 N N . ALA A 1 88 ? -7.052 -5.443 -3.849 1.00 97.38 88 ALA A N 1
ATOM 678 C CA . ALA A 1 88 ? -6.348 -4.809 -4.958 1.00 97.38 88 ALA A CA 1
ATOM 679 C C . ALA A 1 88 ? -7.297 -3.960 -5.820 1.00 97.38 88 ALA A C 1
ATOM 681 O O . ALA A 1 88 ? -8.421 -4.369 -6.116 1.00 97.38 88 ALA A O 1
ATOM 682 N N . LYS A 1 89 ? -6.837 -2.789 -6.260 1.00 96.88 89 LYS A N 1
ATOM 683 C CA . LYS A 1 89 ? -7.537 -1.909 -7.211 1.00 96.88 89 LYS A CA 1
ATOM 684 C C . LYS A 1 89 ? -6.750 -1.670 -8.500 1.00 96.88 89 LYS A C 1
ATOM 686 O O . LYS A 1 89 ? -7.375 -1.424 -9.527 1.00 96.88 89 LYS A O 1
ATOM 691 N N . ALA A 1 90 ? -5.427 -1.804 -8.458 1.00 93.56 90 ALA A N 1
ATOM 692 C CA . ALA A 1 90 ? -4.545 -1.725 -9.618 1.00 93.56 90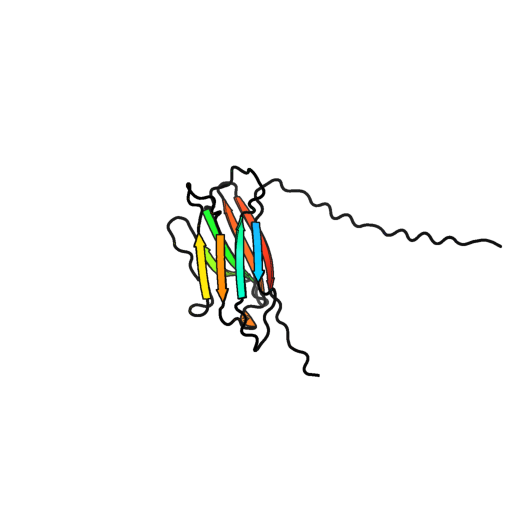 ALA A CA 1
ATOM 693 C C . ALA A 1 90 ? -3.743 -3.021 -9.787 1.00 93.56 90 ALA A C 1
ATOM 695 O O . ALA A 1 90 ? -3.715 -3.861 -8.887 1.00 93.56 90 ALA A O 1
ATOM 696 N N . ASP A 1 91 ? -3.083 -3.164 -10.941 1.00 91.19 91 ASP A N 1
ATOM 697 C CA . ASP A 1 91 ? -2.121 -4.240 -11.224 1.00 91.19 91 ASP A CA 1
ATOM 698 C C . ASP A 1 91 ? -2.690 -5.665 -10.992 1.00 91.19 91 ASP A C 1
ATOM 700 O O . ASP A 1 91 ? -1.996 -6.584 -10.548 1.00 91.19 91 ASP A O 1
ATOM 704 N N . LEU A 1 92 ? -3.983 -5.853 -11.286 1.00 88.00 92 LEU A N 1
ATOM 705 C CA . LEU A 1 92 ? -4.717 -7.093 -11.019 1.00 88.00 92 LEU A CA 1
ATOM 706 C C . LEU A 1 92 ? -4.013 -8.315 -11.631 1.00 88.00 92 LEU A C 1
ATOM 708 O O . LEU A 1 92 ? -3.617 -8.301 -12.795 1.00 88.00 92 LEU A O 1
ATOM 712 N N . GLY A 1 93 ? -3.880 -9.380 -10.836 1.00 86.56 93 GLY A N 1
ATOM 713 C CA . GLY A 1 93 ? -3.203 -10.622 -11.225 1.00 86.56 93 GLY A CA 1
ATOM 714 C C . GLY A 1 93 ? -1.700 -10.666 -10.924 1.00 86.56 93 GLY A C 1
ATOM 715 O O . GLY A 1 93 ? -1.132 -11.753 -10.921 1.00 86.56 93 GLY A O 1
ATOM 716 N N . PHE A 1 94 ? -1.073 -9.530 -10.600 1.00 89.69 94 PHE A N 1
ATOM 717 C CA . PHE A 1 94 ? 0.369 -9.442 -10.314 1.00 89.69 94 PHE A CA 1
ATOM 718 C C . PHE A 1 94 ? 0.687 -8.990 -8.887 1.00 89.69 94 PHE A C 1
ATOM 720 O O . PHE A 1 94 ? 1.857 -8.966 -8.496 1.00 89.69 94 PHE A O 1
ATOM 727 N N . ILE A 1 95 ? -0.346 -8.649 -8.111 1.00 95.12 95 ILE A N 1
ATOM 728 C CA . ILE A 1 95 ? -0.202 -8.197 -6.728 1.00 95.12 95 ILE A CA 1
ATOM 729 C C . ILE A 1 95 ? -0.896 -9.133 -5.758 1.00 95.12 95 ILE A C 1
ATOM 731 O O . ILE A 1 95 ? -1.978 -9.655 -6.028 1.00 95.12 95 ILE A O 1
ATOM 735 N N . ASN A 1 96 ? -0.286 -9.284 -4.593 1.00 97.31 96 ASN A N 1
ATOM 736 C CA . ASN A 1 96 ? -0.898 -9.862 -3.416 1.00 97.31 96 ASN A CA 1
ATOM 737 C C . ASN A 1 96 ? -1.164 -8.741 -2.409 1.00 97.31 96 ASN A C 1
ATOM 739 O O . ASN A 1 96 ? -0.259 -7.975 -2.076 1.00 97.31 96 ASN A O 1
ATOM 743 N N . VAL A 1 9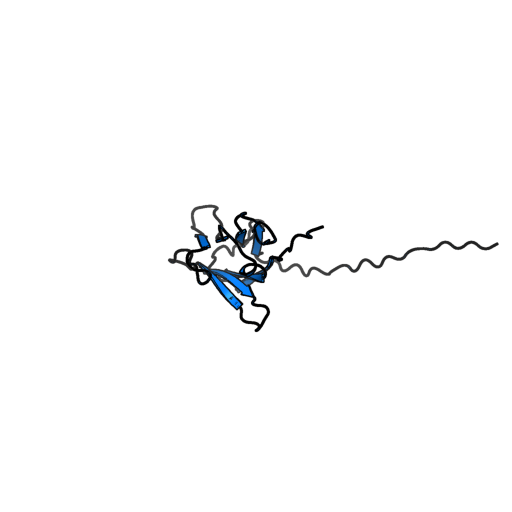7 ? -2.400 -8.639 -1.926 1.00 97.62 97 VAL A N 1
ATOM 744 C CA . VAL A 1 97 ? -2.779 -7.649 -0.915 1.00 97.62 97 VAL A CA 1
ATOM 745 C C . VAL A 1 97 ? -3.228 -8.388 0.329 1.00 97.62 97 VAL A C 1
ATOM 747 O O . VAL A 1 97 ? -4.157 -9.189 0.289 1.00 97.62 97 VAL A O 1
ATOM 750 N N . THR A 1 98 ? -2.579 -8.095 1.447 1.00 96.56 98 THR A N 1
ATOM 751 C CA . THR A 1 98 ? -2.987 -8.584 2.761 1.00 96.56 98 THR A CA 1
ATOM 752 C C . THR A 1 98 ? -3.165 -7.404 3.691 1.00 96.56 98 THR A C 1
ATOM 754 O O . THR A 1 98 ? -2.576 -6.343 3.512 1.00 96.56 98 THR A O 1
ATOM 757 N N . GLY A 1 99 ? -4.015 -7.549 4.688 1.00 94.00 99 GLY A N 1
ATOM 758 C CA . GLY A 1 99 ? -4.267 -6.464 5.609 1.00 94.00 99 GLY A CA 1
ATOM 759 C C . GLY A 1 99 ? -5.191 -6.904 6.712 1.00 94.00 99 GLY A C 1
ATOM 760 O O . GLY A 1 99 ? -5.876 -7.921 6.614 1.00 94.00 99 GLY A O 1
ATOM 761 N N . LEU A 1 100 ? -5.190 -6.115 7.767 1.00 91.06 100 LEU A N 1
ATOM 762 C CA . LEU A 1 100 ? -6.062 -6.288 8.908 1.00 91.06 100 LEU A CA 1
ATOM 763 C C . LEU A 1 100 ? -6.443 -4.896 9.388 1.00 91.06 100 LEU A C 1
ATOM 765 O O . LEU A 1 100 ? -5.582 -4.028 9.478 1.00 91.06 100 LEU A O 1
ATOM 769 N N . LEU A 1 101 ? -7.711 -4.677 9.711 1.00 87.75 101 LEU A N 1
ATOM 770 C CA . LEU A 1 101 ? -8.122 -3.548 10.539 1.00 87.75 101 LEU A CA 1
ATOM 771 C C . LEU A 1 101 ? -8.364 -4.091 11.943 1.00 87.75 101 LEU A C 1
ATOM 773 O O . LEU A 1 101 ? -8.898 -5.190 12.081 1.00 87.75 101 LEU A O 1
ATOM 777 N N . ASN A 1 102 ? -7.879 -3.364 12.951 1.00 72.88 102 ASN A N 1
ATOM 778 C CA . ASN A 1 102 ? -7.751 -3.803 14.344 1.00 72.88 102 ASN A CA 1
ATOM 779 C C . ASN A 1 102 ? -8.819 -4.810 14.801 1.00 72.88 102 ASN A C 1
ATOM 781 O O . ASN A 1 102 ? -10.008 -4.502 14.836 1.00 72.88 102 ASN A O 1
ATOM 785 N N . HIS A 1 103 ? -8.374 -5.991 15.233 1.00 55.88 103 HIS A N 1
ATOM 786 C CA . HIS A 1 103 ? -9.185 -6.860 16.081 1.00 55.88 103 HIS A CA 1
ATOM 787 C C . HIS A 1 103 ? -9.067 -6.369 17.523 1.00 55.88 103 HIS A C 1
ATOM 789 O O . HIS A 1 103 ? -7.956 -6.178 18.018 1.00 55.88 103 HIS A O 1
ATOM 795 N N . LYS A 1 104 ? -10.207 -6.183 18.201 1.00 53.59 104 LYS A N 1
ATOM 796 C CA . LYS A 1 104 ? -10.285 -5.683 19.587 1.00 53.59 104 LYS A CA 1
ATOM 797 C C . LYS A 1 104 ? -9.454 -6.500 20.594 1.00 53.59 104 LYS A C 1
ATOM 799 O O . LYS A 1 104 ? -9.094 -5.956 21.633 1.00 53.59 104 LYS A O 1
ATOM 804 N N . ASP A 1 105 ? -9.078 -7.733 20.247 1.00 47.84 105 ASP A N 1
ATOM 805 C CA . ASP A 1 105 ? -8.524 -8.715 21.188 1.00 47.84 105 ASP A CA 1
ATOM 806 C C . ASP A 1 105 ? -7.071 -9.134 20.915 1.00 47.84 105 ASP A C 1
ATOM 808 O O . ASP A 1 105 ? -6.500 -9.927 21.661 1.00 47.84 105 ASP A O 1
ATOM 812 N N . THR A 1 106 ? -6.423 -8.594 19.883 1.00 46.50 106 THR A N 1
ATOM 813 C CA . THR A 1 106 ? -5.020 -8.916 19.579 1.00 46.50 106 THR A CA 1
ATOM 814 C C . THR A 1 106 ? -4.224 -7.646 19.372 1.00 46.50 106 THR A C 1
ATOM 816 O O . THR A 1 106 ? -4.660 -6.748 18.664 1.00 46.50 106 THR A O 1
ATOM 819 N N . ALA A 1 107 ? -3.005 -7.603 19.907 1.00 47.97 107 ALA A N 1
ATOM 820 C CA . ALA A 1 107 ? -2.020 -6.538 19.693 1.00 47.97 107 ALA A CA 1
ATOM 821 C C . ALA A 1 107 ? -1.615 -6.314 18.211 1.00 47.97 107 ALA A C 1
ATOM 823 O O . ALA A 1 107 ? -0.674 -5.577 17.929 1.00 47.97 107 ALA A O 1
ATOM 824 N N . GLY A 1 108 ? -2.304 -6.955 17.261 1.00 53.00 108 GLY A N 1
ATOM 825 C CA . GLY A 1 108 ? -2.162 -6.752 15.830 1.00 53.00 108 GLY A CA 1
ATOM 826 C C . GLY A 1 108 ? -2.787 -5.426 15.422 1.00 53.00 108 GLY A C 1
ATOM 827 O O . GLY A 1 108 ? -3.995 -5.336 15.215 1.00 53.00 108 GLY A O 1
ATOM 828 N N . GLN A 1 109 ? -1.938 -4.408 15.313 1.00 74.19 109 GLN A N 1
ATOM 829 C CA . GLN A 1 109 ? -2.329 -3.110 14.791 1.00 74.19 109 GLN A CA 1
ATOM 830 C C . GLN A 1 109 ? -2.745 -3.201 13.329 1.00 74.19 109 GLN A C 1
ATOM 832 O O . GLN A 1 109 ? -2.155 -3.961 12.556 1.00 74.19 109 GLN A O 1
ATOM 837 N N . GLY A 1 110 ? -3.745 -2.409 12.949 1.00 86.81 110 GLY A N 1
ATOM 838 C CA . GLY A 1 110 ? -4.222 -2.415 11.580 1.00 86.81 110 GLY A CA 1
ATOM 839 C C . GLY A 1 110 ? -3.118 -2.032 10.595 1.00 86.81 110 GLY A C 1
ATOM 840 O O . GLY A 1 110 ? -2.338 -1.101 10.819 1.00 86.81 110 GLY A O 1
ATOM 841 N N . TYR A 1 111 ? -3.039 -2.800 9.518 1.00 92.75 111 TYR A N 1
ATOM 842 C CA . TYR A 1 111 ? -2.047 -2.651 8.469 1.00 92.75 111 TYR A CA 1
ATOM 843 C C . TYR A 1 111 ? -2.634 -3.029 7.112 1.00 92.75 111 TYR A C 1
ATOM 845 O O . TYR A 1 111 ? -3.599 -3.789 7.013 1.00 92.75 111 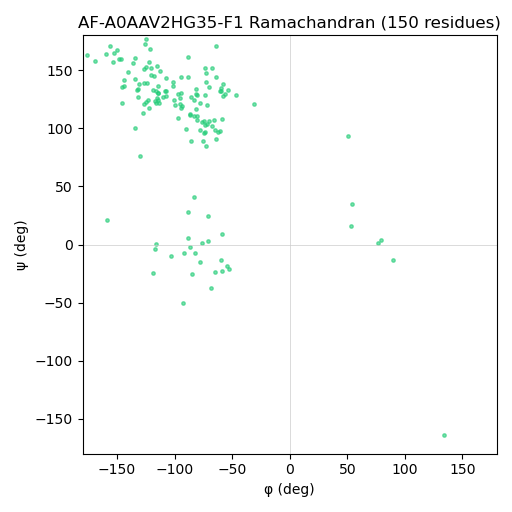TYR A O 1
ATOM 853 N N . LEU A 1 112 ? -1.987 -2.536 6.066 1.00 96.56 112 LEU A N 1
ATOM 854 C CA . LEU A 1 112 ? -2.197 -2.937 4.685 1.00 96.56 112 LEU A CA 1
ATOM 855 C C . LEU A 1 112 ? -0.830 -3.197 4.053 1.00 96.56 112 LEU A C 1
ATOM 857 O O . LEU A 1 112 ? 0.065 -2.356 4.124 1.00 96.56 112 LEU A O 1
ATOM 861 N N . ASN A 1 113 ? -0.668 -4.371 3.463 1.00 97.56 113 ASN A N 1
ATOM 862 C CA . ASN A 1 113 ? 0.533 -4.808 2.777 1.00 97.56 113 ASN A CA 1
ATOM 863 C C . ASN A 1 113 ? 0.204 -5.090 1.313 1.00 97.56 113 ASN A C 1
ATOM 865 O O . ASN A 1 113 ? -0.765 -5.789 1.015 1.00 97.56 113 ASN A O 1
ATOM 869 N N . VAL A 1 114 ? 1.028 -4.574 0.411 1.00 98.19 114 VAL A N 1
ATOM 870 C CA . VAL A 1 114 ? 0.927 -4.794 -1.030 1.00 98.19 114 VAL A CA 1
ATOM 871 C C . VAL A 1 114 ? 2.238 -5.380 -1.506 1.00 98.19 114 VAL A C 1
ATOM 873 O O . VAL A 1 114 ? 3.283 -4.783 -1.282 1.00 98.19 114 VAL A O 1
ATOM 876 N N . GLU A 1 115 ? 2.185 -6.529 -2.161 1.00 98.19 115 GLU A N 1
ATOM 877 C CA . GLU A 1 115 ? 3.363 -7.222 -2.665 1.00 98.19 115 GLU A CA 1
ATOM 878 C C . GLU A 1 115 ? 3.222 -7.497 -4.162 1.00 98.19 115 GLU A C 1
ATOM 880 O O . GLU A 1 115 ? 2.287 -8.174 -4.587 1.00 98.19 115 GLU A O 1
ATOM 885 N N . TRP A 1 116 ? 4.168 -7.009 -4.958 1.00 96.75 116 TRP A N 1
ATOM 886 C CA . TRP A 1 116 ? 4.372 -7.428 -6.341 1.00 96.75 116 TRP A CA 1
ATOM 887 C C . TRP A 1 116 ? 5.455 -8.500 -6.354 1.00 96.75 116 TRP A C 1
ATOM 889 O O . TRP A 1 116 ? 6.582 -8.227 -5.945 1.00 96.75 116 TRP A O 1
ATOM 899 N N . LYS A 1 117 ? 5.145 -9.704 -6.844 1.00 93.25 117 LYS A N 1
ATOM 900 C CA . LYS A 1 117 ? 6.140 -10.791 -6.935 1.00 93.25 117 LYS A CA 1
ATOM 901 C C . LYS A 1 117 ? 7.225 -10.500 -7.969 1.00 93.25 117 LYS A C 1
ATOM 903 O O . LYS A 1 117 ? 8.387 -10.812 -7.745 1.00 93.25 117 LYS A O 1
ATOM 908 N N . GLU A 1 118 ? 6.823 -9.885 -9.074 1.00 92.88 118 GLU A N 1
ATOM 909 C CA . GLU A 1 118 ? 7.680 -9.547 -10.209 1.00 92.88 118 GLU A CA 1
ATOM 910 C C . GLU A 1 118 ? 7.453 -8.067 -10.557 1.00 92.88 118 GLU A C 1
ATOM 912 O O . GLU A 1 118 ? 6.683 -7.749 -11.469 1.00 92.88 118 GLU A O 1
ATOM 917 N N . PRO A 1 119 ? 8.014 -7.130 -9.767 1.00 93.81 119 PRO A N 1
ATOM 918 C CA . PRO A 1 119 ? 7.839 -5.709 -10.029 1.00 93.81 119 PRO A CA 1
ATOM 919 C C . PRO A 1 119 ? 8.547 -5.295 -11.324 1.00 93.81 119 PRO A C 1
ATOM 921 O O . PRO A 1 119 ? 9.562 -5.862 -11.717 1.00 93.81 119 PRO A O 1
ATOM 924 N N . SER A 1 120 ? 8.027 -4.252 -11.969 1.00 92.00 120 SER A N 1
ATOM 925 C CA . SER A 1 120 ? 8.600 -3.662 -13.184 1.00 92.00 120 SER A CA 1
ATOM 926 C C . SER A 1 120 ? 8.848 -2.166 -12.994 1.00 92.00 120 SER A C 1
ATOM 928 O O . SER A 1 120 ? 8.421 -1.579 -11.996 1.00 92.00 120 SER A O 1
ATOM 930 N N . ALA A 1 121 ? 9.434 -1.501 -13.993 1.00 91.94 121 ALA A N 1
ATOM 931 C CA . ALA A 1 121 ? 9.568 -0.043 -14.008 1.00 91.94 121 ALA A CA 1
ATOM 932 C C . ALA A 1 121 ? 8.238 0.719 -13.782 1.00 91.94 121 ALA A C 1
ATOM 934 O O . ALA A 1 121 ? 8.258 1.867 -13.344 1.00 91.94 121 ALA A O 1
ATOM 935 N N . LYS A 1 122 ? 7.069 0.095 -14.014 1.00 90.81 122 LYS A N 1
ATOM 936 C CA . LYS A 1 122 ? 5.745 0.691 -13.731 1.00 90.81 122 LYS A CA 1
ATOM 937 C C . LYS A 1 122 ? 5.485 0.933 -12.241 1.00 90.81 122 LYS A C 1
ATOM 939 O O . LYS A 1 122 ? 4.659 1.775 -11.898 1.00 90.81 122 LYS A O 1
ATOM 944 N N . GLN A 1 123 ? 6.161 0.196 -11.362 1.00 93.25 123 GLN A N 1
ATOM 945 C CA . GLN A 1 123 ? 6.065 0.361 -9.912 1.00 93.25 123 GLN A CA 1
ATOM 946 C C . GLN A 1 123 ? 7.040 1.425 -9.374 1.00 93.25 123 GLN A C 1
ATOM 948 O O . GLN A 1 123 ? 7.020 1.723 -8.184 1.00 93.25 123 GLN A O 1
ATOM 953 N N . ALA A 1 124 ? 7.872 2.041 -10.219 1.00 93.62 124 ALA A N 1
ATOM 954 C CA . ALA A 1 124 ? 8.661 3.202 -9.824 1.00 93.62 124 ALA A CA 1
ATOM 955 C C . ALA A 1 124 ? 7.788 4.464 -9.805 1.00 93.62 124 ALA A C 1
ATOM 957 O O . ALA A 1 124 ? 7.516 5.071 -10.843 1.00 93.62 124 ALA A O 1
ATOM 958 N N . ALA A 1 125 ? 7.328 4.847 -8.619 1.00 93.56 125 ALA A N 1
ATOM 959 C CA . ALA A 1 125 ? 6.435 5.976 -8.419 1.00 93.56 125 ALA A CA 1
ATOM 960 C C . ALA A 1 125 ? 6.538 6.532 -6.993 1.00 93.56 125 ALA A C 1
ATOM 962 O O . ALA A 1 125 ? 7.131 5.922 -6.098 1.00 93.56 125 ALA A O 1
ATOM 963 N N . VAL A 1 126 ? 5.900 7.683 -6.774 1.00 93.62 126 VAL A N 1
ATOM 964 C CA . VAL A 1 126 ? 5.599 8.168 -5.425 1.00 93.62 126 VAL A CA 1
ATOM 965 C C . VAL A 1 126 ? 4.316 7.491 -4.964 1.00 93.62 126 VAL A C 1
ATOM 967 O O . VAL A 1 126 ? 3.298 7.573 -5.645 1.00 93.62 126 VAL A O 1
ATOM 970 N N . TYR A 1 127 ? 4.364 6.826 -3.821 1.00 95.06 127 TYR A N 1
ATOM 971 C CA . TYR A 1 127 ? 3.205 6.214 -3.192 1.00 95.06 127 TYR A CA 1
ATOM 972 C C . TYR A 1 127 ? 2.806 7.020 -1.965 1.00 95.06 127 TYR A C 1
ATOM 974 O O . TYR A 1 127 ? 3.667 7.483 -1.214 1.00 95.06 127 TYR A O 1
ATOM 982 N N . GLU A 1 128 ? 1.505 7.115 -1.730 1.00 95.62 128 GLU A N 1
ATOM 983 C CA . GLU A 1 128 ? 0.931 7.672 -0.511 1.00 95.62 128 GLU A CA 1
ATOM 984 C C . GLU A 1 128 ? 0.169 6.561 0.210 1.00 95.62 128 GLU A C 1
ATOM 986 O O . GLU A 1 128 ? -0.627 5.835 -0.388 1.00 95.62 128 GLU A O 1
ATOM 991 N N . CYS A 1 129 ? 0.414 6.425 1.508 1.00 95.31 129 CYS A N 1
ATOM 992 C CA . CYS A 1 129 ? -0.503 5.731 2.386 1.00 95.31 129 CYS A CA 1
ATOM 993 C C . CYS A 1 129 ? -1.392 6.745 3.091 1.00 95.31 129 CYS A C 1
ATOM 995 O O . CYS A 1 129 ? -0.886 7.665 3.732 1.00 95.31 129 CYS A O 1
ATOM 997 N N . LYS A 1 130 ? -2.702 6.510 3.033 1.00 94.50 130 LYS A N 1
ATOM 998 C CA . LYS A 1 130 ? -3.728 7.237 3.772 1.00 94.50 130 LYS A CA 1
ATOM 999 C C . LYS A 1 130 ? -4.383 6.295 4.778 1.00 94.50 130 LYS A C 1
ATOM 1001 O O . LYS A 1 130 ? -4.949 5.274 4.396 1.00 94.50 130 LYS A O 1
ATOM 1006 N N . LEU A 1 131 ? -4.328 6.653 6.054 1.00 92.00 131 LEU A N 1
ATOM 1007 C CA . LEU A 1 131 ? -4.968 5.938 7.152 1.00 92.00 131 LEU A CA 1
ATOM 1008 C C . LEU A 1 131 ? -6.038 6.843 7.764 1.00 92.00 131 LEU A C 1
ATOM 1010 O O . LEU A 1 131 ? -5.754 7.980 8.144 1.00 92.00 131 LEU A O 1
ATOM 1014 N N . GLU A 1 132 ? -7.270 6.351 7.853 1.00 91.44 132 GLU A N 1
ATOM 1015 C CA . GLU A 1 132 ? -8.387 7.099 8.437 1.00 91.44 132 GLU A CA 1
ATOM 1016 C C . GLU A 1 132 ? -8.756 6.509 9.798 1.00 91.44 132 GLU A C 1
ATOM 1018 O O . GLU A 1 132 ? -8.898 5.295 9.955 1.00 91.44 132 GLU A O 1
ATOM 1023 N N . THR A 1 133 ? -8.911 7.380 10.791 1.00 87.06 133 THR A N 1
ATOM 1024 C CA . THR A 1 133 ? -9.411 7.051 12.129 1.00 87.06 133 THR A CA 1
ATOM 1025 C C . THR A 1 133 ? -10.595 7.949 12.467 1.00 87.06 133 THR A C 1
ATOM 1027 O O . THR A 1 133 ? -10.875 8.928 11.773 1.00 87.06 133 THR A O 1
ATOM 1030 N N . ALA A 1 134 ? -11.261 7.668 13.587 1.00 83.25 134 ALA A N 1
ATOM 1031 C CA . ALA A 1 134 ? -12.321 8.534 14.103 1.00 83.25 134 ALA A CA 1
ATOM 1032 C C . ALA A 1 134 ? -11.861 9.981 14.394 1.00 83.25 134 ALA A C 1
ATOM 1034 O O . ALA A 1 134 ? -12.693 10.884 14.416 1.00 83.25 134 ALA A O 1
ATOM 1035 N N . LEU A 1 135 ? -10.558 10.214 14.611 1.00 82.56 135 LEU A N 1
ATOM 1036 C CA . LEU A 1 135 ? -10.007 11.551 14.866 1.00 82.56 135 LEU A CA 1
ATOM 1037 C C . LEU A 1 135 ? -9.542 12.279 13.599 1.00 82.56 135 LEU A C 1
ATOM 1039 O O . LEU A 1 135 ? -9.171 13.451 13.664 1.00 82.56 135 LEU A O 1
ATOM 1043 N N . GLY A 1 136 ? -9.543 11.603 12.451 1.00 87.12 136 GLY A N 1
ATOM 1044 C CA . GLY A 1 136 ? -9.197 12.191 11.166 1.00 87.12 136 GLY A CA 1
ATOM 1045 C C . GLY A 1 136 ? -8.248 11.331 10.344 1.00 87.12 136 GLY A C 1
ATOM 1046 O O . GLY A 1 136 ? -8.061 10.138 10.572 1.00 87.12 136 GLY A O 1
ATOM 1047 N N . THR A 1 137 ? -7.649 11.964 9.344 1.00 90.25 137 THR A N 1
ATOM 1048 C CA . THR A 1 137 ? -6.771 11.307 8.379 1.00 90.25 137 THR A CA 1
ATOM 1049 C C . THR A 1 137 ? -5.303 11.554 8.707 1.00 90.25 137 THR A C 1
ATOM 1051 O O . THR A 1 137 ? -4.905 12.672 9.041 1.00 90.25 137 THR A O 1
ATOM 1054 N N . LYS A 1 138 ? -4.484 10.514 8.554 1.00 89.06 138 LYS A N 1
ATOM 1055 C CA . LYS A 1 138 ? -3.024 10.573 8.620 1.00 89.06 138 LYS A CA 1
ATOM 1056 C C . LYS A 1 138 ? -2.433 10.006 7.334 1.00 89.06 138 LYS A C 1
ATOM 1058 O O . LYS A 1 138 ? -2.895 8.971 6.860 1.00 89.06 138 LYS A O 1
ATOM 1063 N N . ASN A 1 139 ? -1.392 10.655 6.815 1.00 92.19 139 ASN A N 1
ATOM 1064 C CA . ASN A 1 139 ? -0.745 10.249 5.570 1.00 92.19 139 ASN A CA 1
ATOM 1065 C C . ASN A 1 139 ? 0.761 10.073 5.755 1.00 92.19 139 ASN A C 1
ATOM 1067 O O . ASN A 1 139 ? 1.381 10.770 6.560 1.00 92.19 139 ASN A O 1
ATOM 1071 N N . ALA A 1 140 ? 1.348 9.190 4.956 1.00 92.62 140 ALA A N 1
ATOM 1072 C CA . ALA A 1 140 ? 2.789 9.055 4.792 1.00 92.62 140 ALA A CA 1
ATOM 1073 C C . ALA A 1 140 ? 3.110 8.787 3.319 1.00 92.62 140 ALA A C 1
ATOM 1075 O O . ALA A 1 140 ? 2.325 8.152 2.620 1.00 92.62 140 ALA A O 1
ATOM 1076 N N . ASN A 1 141 ? 4.267 9.250 2.850 1.00 93.50 141 ASN A N 1
ATOM 1077 C CA . ASN A 1 141 ? 4.686 9.102 1.457 1.00 93.50 141 ASN A CA 1
ATOM 1078 C C . ASN A 1 141 ? 5.996 8.322 1.366 1.00 93.50 141 ASN A C 1
ATOM 1080 O O . ASN A 1 141 ? 6.875 8.483 2.213 1.00 93.50 141 ASN A O 1
ATOM 1084 N N . LEU A 1 142 ? 6.150 7.536 0.305 1.00 93.94 142 LEU A N 1
ATOM 1085 C CA . LEU A 1 142 ? 7.415 6.906 -0.065 1.00 93.94 142 LEU A CA 1
ATOM 1086 C C . LEU A 1 142 ? 7.654 7.035 -1.567 1.00 93.94 142 LEU A C 1
ATOM 1088 O O . LEU A 1 142 ? 6.719 7.198 -2.344 1.00 93.94 142 LEU A O 1
ATOM 1092 N N . ASN A 1 143 ? 8.914 6.970 -1.985 1.00 94.00 143 ASN A N 1
ATOM 1093 C CA . ASN A 1 143 ? 9.295 7.063 -3.390 1.00 94.00 143 ASN A CA 1
ATOM 1094 C C . ASN A 1 143 ? 10.076 5.813 -3.796 1.00 94.00 143 ASN A C 1
ATOM 1096 O O . ASN A 1 143 ? 11.158 5.573 -3.257 1.00 94.00 143 ASN A O 1
ATOM 1100 N N . ILE A 1 144 ? 9.538 5.048 -4.746 1.00 94.56 144 ILE A N 1
ATOM 1101 C CA . ILE A 1 144 ? 10.211 3.901 -5.356 1.00 94.56 144 ILE A CA 1
ATOM 1102 C C . ILE A 1 144 ? 10.921 4.375 -6.615 1.00 94.56 144 ILE A C 1
ATOM 1104 O O . ILE A 1 144 ? 10.297 4.862 -7.557 1.00 94.56 144 ILE A O 1
ATOM 1108 N N . LYS A 1 145 ? 12.243 4.221 -6.645 1.00 93.19 145 LYS A N 1
ATOM 1109 C CA . LYS A 1 145 ? 13.056 4.646 -7.789 1.00 93.19 145 LYS A CA 1
ATOM 1110 C C . LYS A 1 145 ? 13.172 3.533 -8.824 1.00 93.19 145 LYS A C 1
ATOM 1112 O O . LYS A 1 145 ? 13.318 2.373 -8.458 1.00 93.19 145 LYS A O 1
ATOM 1117 N N . HIS A 1 146 ? 13.183 3.898 -10.103 1.00 93.94 146 HIS A N 1
ATOM 1118 C CA . HIS A 1 146 ? 13.665 3.011 -11.158 1.00 93.94 146 HIS A CA 1
ATOM 1119 C C . HIS A 1 146 ? 15.184 3.167 -11.271 1.00 93.94 146 HIS A C 1
ATOM 1121 O O . HIS A 1 146 ? 15.673 4.291 -11.404 1.00 93.94 146 HIS A O 1
ATOM 1127 N N . VAL A 1 147 ? 15.921 2.063 -11.200 1.00 93.56 147 VAL A N 1
ATOM 1128 C CA . VAL A 1 147 ? 17.374 2.030 -11.391 1.00 93.56 147 VAL A CA 1
ATOM 1129 C C . VAL A 1 147 ? 17.673 1.317 -12.702 1.00 93.56 147 VAL A C 1
ATOM 1131 O O . VAL A 1 147 ? 17.214 0.200 -12.916 1.00 93.56 147 VAL A O 1
ATOM 1134 N N . VAL A 1 148 ? 18.455 1.965 -13.564 1.00 90.25 148 VAL A N 1
ATOM 1135 C CA . VAL A 1 148 ? 18.979 1.372 -14.798 1.00 90.25 148 VAL A CA 1
ATOM 1136 C C . VAL A 1 148 ? 20.430 0.960 -14.526 1.00 90.25 148 VAL A C 1
ATOM 1138 O O . VAL A 1 148 ? 21.200 1.815 -14.085 1.00 90.25 148 VAL A O 1
ATOM 1141 N N . PRO A 1 149 ? 20.821 -0.312 -14.731 1.00 83.06 149 PRO A N 1
ATOM 1142 C CA . PRO A 1 149 ? 22.212 -0.730 -14.582 1.00 83.06 149 PRO A CA 1
ATOM 1143 C C . PRO A 1 149 ? 23.120 0.022 -15.562 1.00 83.06 149 PRO A C 1
ATOM 1145 O O . PRO A 1 149 ? 22.831 0.080 -16.758 1.00 83.06 149 PRO A O 1
ATOM 1148 N N . ASP A 1 150 ? 24.240 0.557 -15.074 1.00 82.12 150 ASP A N 1
ATOM 1149 C CA . ASP A 1 150 ? 25.308 1.062 -15.940 1.00 82.12 150 ASP A CA 1
ATOM 1150 C C . ASP A 1 150 ? 26.013 -0.135 -16.599 1.00 82.12 150 ASP A C 1
ATOM 1152 O O . ASP A 1 150 ? 26.814 -0.823 -15.964 1.00 82.12 150 ASP A O 1
ATOM 1156 N N . ASN A 1 151 ? 25.731 -0.387 -17.878 1.00 71.44 151 ASN A N 1
ATOM 1157 C CA . ASN A 1 151 ? 26.500 -1.334 -18.687 1.00 71.44 151 ASN A CA 1
ATOM 1158 C C . ASN A 1 151 ? 27.841 -0.684 -19.070 1.00 71.44 151 ASN A C 1
ATOM 1160 O O . ASN A 1 151 ? 27.921 -0.001 -20.093 1.00 71.44 151 ASN A O 1
ATOM 1164 N N . LYS A 1 152 ? 28.866 -0.847 -18.229 1.00 56.59 152 LYS A N 1
ATOM 1165 C CA . LYS A 1 152 ? 30.259 -0.494 -18.551 1.00 56.59 152 LYS A CA 1
ATOM 1166 C C . LYS A 1 152 ? 31.044 -1.701 -19.037 1.00 56.59 152 LYS A C 1
ATOM 1168 O O . LYS A 1 152 ? 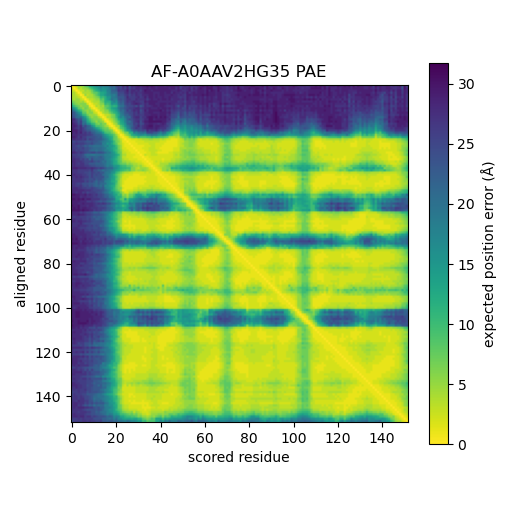30.848 -2.790 -18.457 1.00 56.59 152 LYS A O 1
#

Secondary structure (DSSP, 8-state):
---------------------SPPEEEEEESSEEETT--PPEEEEEEE-TT---S---EEEEEEEEE-TTTS-EEEEEEE-TTS--EE-SSTTTEEEEEE---TTSS---EEEEEESS--GGG-SEEEEEEEETTEEEEEEEEPEEE-----